Protein AF-A0A270B7N9-F1 (afdb_monomer)

Structure (mmCIF, N/CA/C/O backbone):
data_AF-A0A270B7N9-F1
#
_entry.id   AF-A0A270B7N9-F1
#
loop_
_atom_site.group_PDB
_atom_site.id
_atom_site.type_symbol
_atom_site.label_atom_id
_atom_site.label_alt_id
_atom_site.label_comp_id
_atom_site.label_asym_id
_atom_site.label_entity_id
_atom_site.label_seq_id
_atom_site.pdbx_PDB_ins_code
_atom_site.Cartn_x
_atom_site.Cartn_y
_atom_site.Cartn_z
_atom_site.occ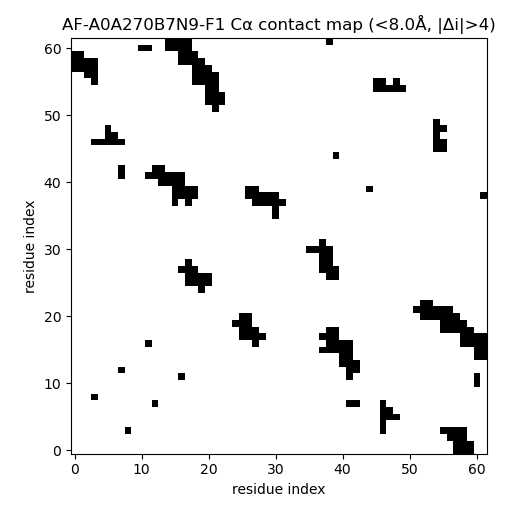upancy
_atom_site.B_iso_or_equiv
_atom_site.auth_seq_id
_atom_site.auth_comp_id
_atom_site.auth_asym_id
_atom_site.auth_atom_id
_atom_site.pdbx_PDB_model_num
ATOM 1 N N . MET A 1 1 ? 10.137 -3.756 7.127 1.00 87.19 1 MET A N 1
ATOM 2 C CA . MET A 1 1 ? 8.808 -3.764 6.478 1.00 87.19 1 MET A CA 1
ATOM 3 C C . MET A 1 1 ? 8.042 -5.027 6.872 1.00 87.19 1 MET A C 1
ATOM 5 O O . MET A 1 1 ? 8.632 -6.101 6.907 1.00 87.19 1 MET A O 1
ATOM 9 N N . THR A 1 2 ? 6.763 -4.875 7.200 1.00 96.81 2 THR A N 1
ATOM 10 C CA . THR A 1 2 ? 5.794 -5.902 7.618 1.00 96.81 2 THR A CA 1
ATOM 11 C C . THR A 1 2 ? 4.957 -6.335 6.409 1.00 96.81 2 THR A C 1
ATOM 13 O O . THR A 1 2 ? 4.624 -5.472 5.595 1.00 96.81 2 THR A O 1
ATOM 16 N N . PRO A 1 3 ? 4.619 -7.628 6.230 1.00 97.62 3 PRO A N 1
ATOM 17 C CA . PRO A 1 3 ? 3.765 -8.062 5.122 1.00 97.62 3 PRO A CA 1
ATOM 18 C C . PRO A 1 3 ? 2.353 -7.478 5.239 1.00 97.62 3 PRO A C 1
ATOM 20 O O . PRO A 1 3 ? 1.802 -7.386 6.334 1.00 97.62 3 PRO A O 1
ATOM 23 N N . ASN A 1 4 ? 1.761 -7.102 4.107 1.00 97.31 4 ASN A N 1
ATOM 24 C CA . ASN A 1 4 ? 0.390 -6.600 4.060 1.00 97.31 4 ASN A CA 1
ATOM 25 C C . ASN A 1 4 ? -0.620 -7.729 4.368 1.00 97.31 4 ASN A C 1
ATOM 27 O O . ASN A 1 4 ? -0.659 -8.715 3.628 1.00 97.31 4 ASN A O 1
ATOM 31 N N . PRO A 1 5 ? -1.476 -7.592 5.401 1.00 97.31 5 PRO A N 1
ATOM 32 C CA . PRO A 1 5 ? -2.468 -8.606 5.762 1.00 97.31 5 PRO A CA 1
ATOM 33 C C . PRO A 1 5 ? -3.738 -8.581 4.883 1.00 97.31 5 PRO A C 1
ATOM 35 O O . PRO A 1 5 ? -4.711 -9.273 5.184 1.00 97.31 5 PRO A O 1
ATOM 38 N N . GLY A 1 6 ? -3.774 -7.770 3.821 1.00 97.38 6 GLY A N 1
ATOM 39 C CA . GLY A 1 6 ? -4.915 -7.635 2.907 1.00 97.38 6 GLY A CA 1
ATOM 40 C C . GLY A 1 6 ? -5.990 -6.645 3.359 1.00 97.38 6 GLY A C 1
ATOM 41 O O . GLY A 1 6 ? -7.045 -6.550 2.732 1.00 97.38 6 GLY A O 1
ATOM 42 N N . HIS A 1 7 ? -5.735 -5.907 4.434 1.00 97.38 7 HIS A N 1
ATOM 43 C CA . HIS A 1 7 ? -6.581 -4.849 4.985 1.00 97.38 7 HIS A CA 1
ATOM 44 C C . HIS A 1 7 ? -5.698 -3.828 5.712 1.00 97.38 7 HIS A C 1
ATOM 46 O O . HIS A 1 7 ? -4.537 -4.122 5.990 1.00 97.38 7 HIS A O 1
ATOM 52 N N . LEU A 1 8 ? -6.236 -2.637 6.000 1.00 97.56 8 LEU A N 1
ATOM 53 C CA . LEU A 1 8 ? -5.525 -1.614 6.767 1.00 97.56 8 LEU A CA 1
ATOM 54 C C . LEU A 1 8 ? -5.167 -2.166 8.164 1.00 97.56 8 LEU A C 1
ATOM 56 O O . LEU A 1 8 ? -6.078 -2.497 8.926 1.00 97.56 8 LEU A O 1
ATOM 60 N N . PRO A 1 9 ? -3.873 -2.273 8.512 1.00 96.31 9 PRO A N 1
ATOM 61 C CA . PRO A 1 9 ? -3.444 -2.755 9.818 1.00 96.31 9 PRO A CA 1
ATOM 62 C C . PRO A 1 9 ? -3.759 -1.731 10.921 1.00 96.31 9 PRO A C 1
ATOM 64 O O . PRO A 1 9 ? -3.490 -0.542 10.723 1.00 96.31 9 PRO A O 1
ATOM 67 N N . PRO A 1 10 ? -4.231 -2.155 12.110 1.00 95.94 10 PRO A N 1
ATOM 68 C CA . PRO A 1 10 ? -4.529 -1.234 13.211 1.00 95.94 10 PRO A CA 1
ATOM 69 C C . PRO A 1 10 ? -3.329 -0.391 13.663 1.00 95.94 10 PRO A C 1
ATOM 71 O O . PRO A 1 10 ? -3.493 0.731 14.129 1.00 95.94 10 PRO A O 1
ATOM 74 N N . ASP A 1 11 ? -2.102 -0.904 13.524 1.00 94.62 11 ASP A N 1
ATOM 75 C CA . ASP A 1 11 ? -0.890 -0.169 13.891 1.00 94.62 11 ASP A CA 1
ATOM 76 C C . ASP A 1 11 ? -0.551 0.978 12.925 1.00 94.62 11 ASP A C 1
ATOM 78 O O . ASP A 1 11 ? 0.195 1.886 13.310 1.00 94.62 11 ASP A O 1
ATOM 82 N N . ALA A 1 12 ? -1.106 0.950 11.709 1.00 95.81 12 ALA A N 1
ATOM 83 C CA . ALA A 1 12 ? -0.903 1.939 10.655 1.00 95.81 12 ALA A CA 1
ATOM 84 C C . ALA A 1 12 ? -2.028 2.990 10.577 1.00 95.81 12 ALA A C 1
ATOM 86 O O . ALA A 1 12 ? -1.841 4.013 9.915 1.00 95.81 12 ALA A O 1
ATOM 87 N N . GLU A 1 13 ? -3.163 2.768 11.249 1.00 96.00 13 GLU A N 1
ATOM 88 C CA . GLU A 1 13 ? -4.308 3.686 11.252 1.00 96.00 13 GLU A CA 1
ATOM 89 C C . GLU A 1 13 ? -3.891 5.096 11.701 1.00 96.00 13 GLU A C 1
ATOM 91 O O . GLU A 1 13 ? -3.180 5.283 12.694 1.00 96.00 13 GLU A O 1
ATOM 96 N N . GLY A 1 14 ? -4.288 6.104 10.918 1.00 95.81 14 GLY A N 1
ATOM 97 C CA . GLY A 1 14 ? -3.950 7.509 11.178 1.00 95.81 14 GLY A CA 1
ATOM 98 C C . GLY A 1 14 ? -2.471 7.878 10.991 1.00 95.81 14 GLY A C 1
ATOM 99 O O . GLY A 1 14 ? -2.093 9.025 11.241 1.00 95.81 14 GLY A O 1
ATOM 100 N N . LYS A 1 15 ? -1.623 6.949 10.533 1.00 96.94 15 LYS A N 1
ATOM 101 C CA . LYS A 1 15 ? -0.184 7.168 10.330 1.00 96.94 15 LYS A CA 1
ATOM 102 C C . LYS 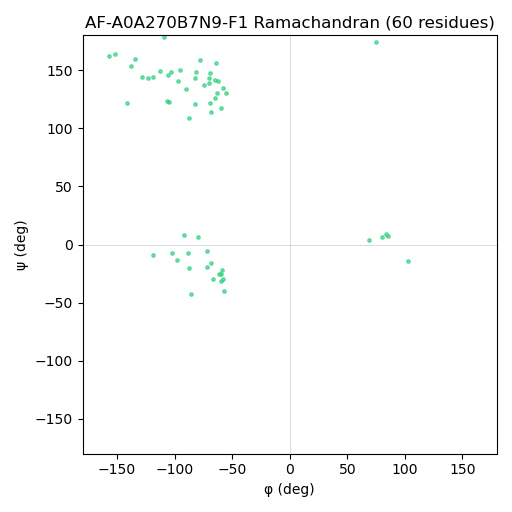A 1 15 ? 0.190 7.212 8.854 1.00 96.94 15 LYS A C 1
ATOM 104 O O . LYS A 1 15 ? -0.639 7.080 7.947 1.00 96.94 15 LYS A O 1
ATOM 109 N N . ARG A 1 16 ? 1.480 7.442 8.607 1.00 96.44 16 ARG A N 1
ATOM 110 C CA . ARG A 1 16 ? 2.067 7.383 7.270 1.00 96.44 16 ARG A CA 1
ATOM 111 C C . ARG A 1 16 ? 2.885 6.115 7.117 1.00 96.44 16 ARG A C 1
ATOM 113 O O . ARG A 1 16 ? 3.507 5.663 8.070 1.00 96.44 16 ARG A O 1
ATOM 120 N N . VAL A 1 17 ? 2.888 5.559 5.915 1.00 96.69 17 VAL A N 1
ATOM 121 C CA . VAL A 1 17 ? 3.577 4.309 5.604 1.00 96.69 17 VAL A CA 1
ATOM 122 C C . VAL A 1 17 ? 4.492 4.459 4.397 1.00 96.69 17 VAL A C 1
ATOM 124 O O . VAL A 1 17 ? 4.175 5.158 3.434 1.00 96.69 17 VAL A O 1
ATOM 127 N N . ILE A 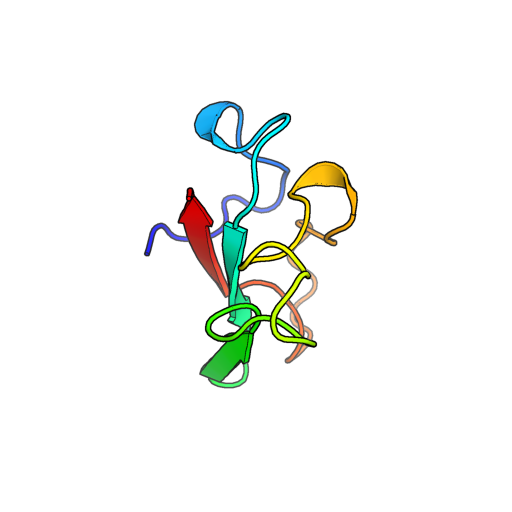1 18 ? 5.631 3.782 4.433 1.00 97.00 18 ILE A N 1
ATOM 128 C CA . ILE A 1 18 ? 6.402 3.430 3.239 1.00 97.00 18 ILE A CA 1
ATOM 129 C C . ILE A 1 18 ? 5.890 2.075 2.780 1.00 97.00 18 ILE A C 1
ATOM 131 O O . ILE A 1 18 ? 5.751 1.168 3.596 1.00 97.00 18 ILE A O 1
ATOM 135 N N . VAL A 1 19 ? 5.631 1.922 1.488 1.00 96.56 19 VAL A N 1
ATOM 136 C CA . VAL A 1 19 ? 5.115 0.666 0.933 1.00 96.56 19 VAL A CA 1
ATOM 137 C C . VAL A 1 19 ? 6.090 0.091 -0.076 1.00 96.56 19 VAL A C 1
ATOM 139 O O . VAL A 1 19 ? 6.742 0.829 -0.811 1.00 96.56 19 VAL A O 1
ATOM 142 N N . GLN A 1 20 ? 6.192 -1.229 -0.105 1.00 97.44 20 GLN A N 1
ATOM 143 C CA . GLN A 1 20 ? 6.789 -1.976 -1.198 1.00 97.44 20 GLN A CA 1
ATOM 144 C C . GLN A 1 20 ? 5.659 -2.655 -1.965 1.00 97.44 20 GLN A C 1
ATOM 146 O O . GLN A 1 20 ? 4.868 -3.390 -1.372 1.00 97.44 20 GLN A O 1
ATOM 151 N N . LEU A 1 21 ? 5.579 -2.395 -3.265 1.00 97.44 21 LEU A N 1
ATOM 152 C CA . LEU A 1 21 ? 4.606 -3.013 -4.158 1.00 97.44 21 LEU A CA 1
ATOM 153 C C . LEU A 1 21 ? 5.036 -4.440 -4.518 1.00 97.44 21 LEU A C 1
ATOM 155 O O . LEU A 1 21 ? 6.217 -4.778 -4.429 1.00 97.44 21 LEU A O 1
ATOM 159 N N . ALA A 1 22 ? 4.092 -5.272 -4.952 1.00 97.44 22 ALA A N 1
ATOM 160 C CA . ALA A 1 22 ? 4.350 -6.654 -5.354 1.00 97.44 22 ALA A CA 1
ATOM 161 C C . ALA A 1 22 ? 5.354 -6.766 -6.517 1.00 97.44 22 ALA A C 1
ATOM 163 O O . ALA A 1 22 ? 6.144 -7.706 -6.548 1.00 97.44 22 ALA A O 1
ATOM 164 N N . GLU A 1 23 ? 5.394 -5.786 -7.425 1.00 97.19 23 GLU A N 1
ATOM 165 C CA . GLU A 1 23 ? 6.421 -5.694 -8.478 1.00 97.19 23 GLU A CA 1
ATOM 166 C C . GLU A 1 23 ? 7.822 -5.295 -7.969 1.00 97.19 23 GLU A C 1
ATOM 168 O O . GLU A 1 23 ? 8.783 -5.293 -8.735 1.00 97.19 23 GLU A O 1
ATOM 173 N N . GLY A 1 24 ? 7.959 -4.957 -6.683 1.00 96.25 24 GLY A N 1
ATOM 174 C CA . GLY A 1 24 ? 9.226 -4.645 -6.017 1.00 96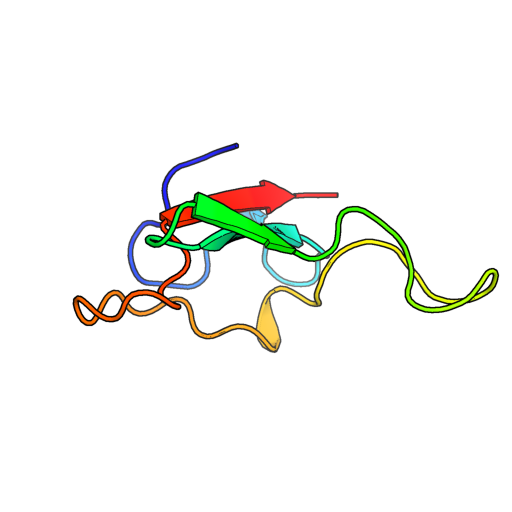.25 24 GLY A CA 1
ATOM 175 C C . GLY A 1 24 ? 9.499 -3.155 -5.789 1.00 96.25 24 GLY A C 1
ATOM 176 O O . GLY A 1 24 ? 10.366 -2.828 -4.976 1.00 96.25 24 GLY A O 1
ATOM 177 N N . SER A 1 25 ? 8.753 -2.256 -6.440 1.00 96.12 25 SER A N 1
ATOM 178 C CA . SER A 1 25 ? 8.866 -0.797 -6.286 1.00 96.12 25 SER A CA 1
ATOM 179 C C . SER A 1 25 ? 8.649 -0.353 -4.835 1.00 96.12 25 SER A C 1
ATOM 181 O O . SER A 1 25 ? 7.695 -0.788 -4.194 1.00 96.12 25 SER A O 1
ATOM 183 N N . ILE A 1 26 ? 9.493 0.548 -4.314 1.00 96.06 26 ILE A N 1
ATOM 184 C CA . ILE A 1 26 ? 9.314 1.138 -2.975 1.00 96.06 26 ILE A CA 1
ATOM 185 C C . ILE A 1 26 ? 8.812 2.576 -3.110 1.00 96.06 26 ILE A C 1
ATOM 187 O O . ILE A 1 26 ? 9.480 3.421 -3.705 1.00 96.06 26 ILE A O 1
ATOM 191 N N . CYS A 1 27 ? 7.667 2.879 -2.504 1.00 93.75 27 CYS A N 1
ATOM 192 C CA . CYS A 1 27 ? 7.016 4.183 -2.576 1.00 93.75 27 CYS A CA 1
ATOM 193 C C . CYS A 1 27 ? 7.013 4.900 -1.220 1.00 93.75 27 CYS A C 1
ATOM 195 O O . CYS A 1 27 ? 6.962 4.282 -0.157 1.00 93.75 27 CYS A O 1
ATOM 197 N N . GLY A 1 28 ? 7.061 6.235 -1.257 1.00 90.69 28 GLY A N 1
ATOM 198 C CA . GLY A 1 28 ? 7.000 7.076 -0.056 1.00 90.69 28 GLY A CA 1
ATOM 199 C C . GLY A 1 28 ? 8.323 7.208 0.708 1.00 90.69 28 GLY A C 1
ATOM 200 O O . GLY A 1 28 ? 8.340 7.822 1.772 1.00 90.69 28 GLY A O 1
ATOM 201 N N . ARG A 1 29 ? 9.441 6.676 0.183 1.00 91.00 29 ARG A N 1
ATOM 202 C CA . ARG A 1 29 ? 10.775 6.830 0.796 1.00 91.00 29 ARG A CA 1
ATOM 203 C C . ARG A 1 29 ? 11.297 8.257 0.781 1.00 91.00 29 ARG A C 1
ATOM 205 O O . ARG A 1 29 ? 12.055 8.592 1.684 1.00 91.00 29 ARG A O 1
ATOM 212 N N . GLU A 1 30 ? 10.918 9.064 -0.191 1.00 90.81 30 GLU A N 1
ATOM 213 C CA . GLU A 1 30 ? 11.314 10.465 -0.282 1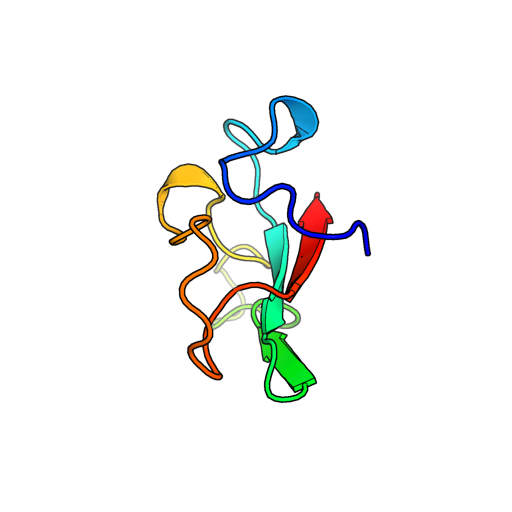.00 90.81 30 GLU A CA 1
ATOM 214 C C . GLU A 1 30 ? 10.051 11.325 -0.332 1.00 90.81 30 GLU A C 1
ATOM 216 O O . GLU A 1 30 ? 9.038 10.891 -0.894 1.00 90.81 30 GLU A O 1
ATOM 221 N N . PRO A 1 31 ? 10.054 12.506 0.304 1.00 88.44 31 PRO A N 1
ATOM 222 C CA . PRO A 1 31 ? 8.939 13.424 0.182 1.00 88.44 31 PRO A CA 1
ATOM 223 C C . PRO A 1 31 ? 8.895 14.003 -1.238 1.00 88.44 31 PRO A C 1
ATOM 225 O O . PRO A 1 31 ? 9.923 14.225 -1.870 1.00 88.44 31 PRO A O 1
ATOM 228 N N . VAL A 1 32 ? 7.691 14.285 -1.736 1.00 86.88 32 VAL A N 1
ATOM 229 C CA . VAL A 1 32 ? 7.492 14.858 -3.084 1.00 86.88 32 VAL A CA 1
ATOM 230 C C . VAL A 1 32 ? 7.990 16.305 -3.206 1.00 86.88 32 VAL A C 1
ATOM 232 O O . VAL A 1 32 ? 8.144 16.824 -4.307 1.00 86.88 32 VAL A O 1
ATOM 235 N N . SER A 1 33 ? 8.229 16.967 -2.075 1.00 89.69 33 SER A N 1
ATOM 236 C CA . SER A 1 33 ? 8.812 18.302 -1.971 1.00 89.69 33 SER A CA 1
ATOM 237 C C . SER A 1 33 ? 9.451 18.479 -0.584 1.00 89.69 33 SER A C 1
ATOM 239 O O . SER A 1 33 ? 9.101 17.742 0.337 1.00 89.69 33 SER A O 1
ATOM 241 N N . PRO A 1 34 ? 10.352 19.459 -0.380 1.00 89.25 34 PRO A N 1
ATOM 242 C CA . PRO A 1 34 ? 11.052 19.645 0.899 1.00 89.25 34 PRO A CA 1
ATOM 243 C C . PRO A 1 34 ? 10.138 19.879 2.111 1.00 89.25 34 PRO A C 1
ATOM 245 O O . PRO A 1 34 ? 10.550 19.668 3.246 1.00 89.25 34 PRO A O 1
ATOM 248 N N . THR A 1 35 ? 8.909 20.339 1.876 1.00 89.94 35 THR A N 1
ATOM 249 C CA . THR A 1 35 ? 7.916 20.636 2.915 1.00 89.94 35 THR A CA 1
ATOM 250 C C . THR A 1 35 ? 6.847 19.552 3.055 1.00 89.94 35 THR A C 1
ATOM 252 O O . THR A 1 35 ? 6.039 19.618 3.981 1.00 89.94 35 THR A O 1
ATOM 255 N N . ALA A 1 36 ? 6.814 18.560 2.160 1.00 88.88 36 ALA A N 1
ATOM 256 C CA . ALA A 1 36 ? 5.850 17.470 2.227 1.00 88.88 36 ALA A CA 1
ATOM 257 C C . ALA A 1 36 ? 6.306 16.384 3.218 1.00 88.88 36 ALA A C 1
ATOM 259 O O . ALA A 1 36 ? 7.495 16.066 3.290 1.00 88.88 36 ALA A O 1
ATOM 260 N N . PRO A 1 37 ? 5.379 15.757 3.960 1.00 90.19 37 PRO A N 1
ATOM 261 C CA . PRO A 1 37 ? 5.720 14.635 4.822 1.00 90.19 37 PRO A CA 1
ATOM 262 C C . PRO A 1 37 ? 6.083 13.386 4.002 1.00 90.19 37 PRO A C 1
ATOM 264 O O . PRO A 1 37 ? 5.464 13.085 2.978 1.00 90.19 37 PRO A O 1
ATOM 267 N N . ARG A 1 38 ? 7.062 12.623 4.498 1.00 93.06 38 ARG A N 1
ATOM 268 C CA . ARG A 1 38 ? 7.461 11.310 3.964 1.00 93.06 38 ARG A CA 1
ATOM 269 C C . ARG A 1 38 ? 6.329 10.281 4.103 1.00 93.06 38 ARG A C 1
ATOM 271 O O . ARG A 1 38 ? 5.474 10.414 4.975 1.00 93.06 38 ARG A O 1
ATOM 278 N N . GLY A 1 39 ? 6.336 9.238 3.276 1.00 93.62 39 GLY A N 1
ATOM 279 C CA . GLY A 1 39 ? 5.349 8.155 3.305 1.00 93.62 39 GLY A CA 1
ATOM 280 C C . GLY A 1 39 ? 4.002 8.558 2.716 1.00 93.62 39 GLY A C 1
ATOM 281 O O . GLY A 1 39 ? 3.783 9.715 2.362 1.00 93.62 39 GLY A O 1
ATOM 282 N N . TRP A 1 40 ? 3.095 7.601 2.592 1.00 93.06 40 TRP A N 1
ATOM 283 C CA . TRP A 1 40 ? 1.707 7.792 2.168 1.00 93.06 40 TRP A CA 1
ATOM 284 C C . TRP A 1 40 ? 0.791 7.736 3.381 1.00 93.06 40 TRP A C 1
ATOM 286 O O . TRP A 1 40 ? 1.088 7.011 4.321 1.00 93.06 40 TRP A O 1
ATOM 296 N N . ALA A 1 41 ? -0.319 8.473 3.379 1.00 95.44 41 ALA A N 1
ATOM 297 C CA . ALA A 1 41 ? -1.322 8.289 4.426 1.00 95.44 41 ALA A CA 1
ATOM 298 C C . ALA A 1 41 ? -1.910 6.875 4.307 1.00 95.44 41 ALA A C 1
ATOM 300 O O . ALA A 1 41 ? -2.373 6.509 3.223 1.00 95.44 41 ALA A O 1
ATOM 301 N N . A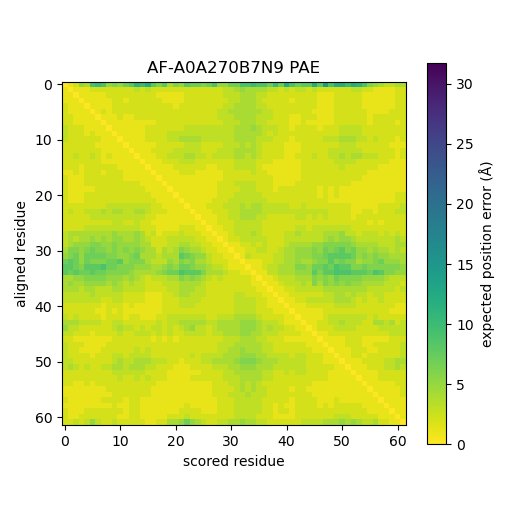LA A 1 42 ? -1.887 6.098 5.392 1.00 96.44 42 ALA A N 1
ATOM 302 C CA . ALA A 1 42 ? -2.313 4.698 5.375 1.00 96.44 42 ALA A CA 1
ATOM 303 C C . ALA A 1 42 ? -3.763 4.544 4.876 1.00 96.44 42 ALA A C 1
ATOM 305 O O . ALA A 1 42 ? -4.033 3.694 4.031 1.00 96.44 42 ALA A O 1
ATOM 306 N N . GLU A 1 43 ? -4.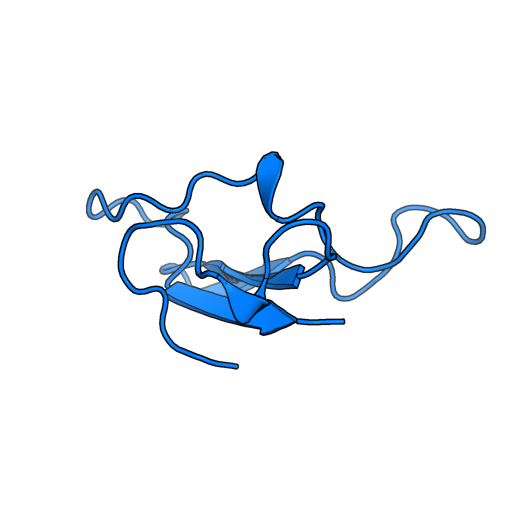650 5.455 5.287 1.00 95.88 43 GLU A N 1
ATOM 307 C CA . GLU A 1 43 ? -6.062 5.522 4.869 1.00 95.88 43 GLU A CA 1
ATOM 308 C C . GLU A 1 43 ? -6.270 5.733 3.361 1.00 95.88 43 GLU A C 1
ATOM 310 O O . GLU A 1 43 ? -7.314 5.393 2.813 1.00 95.88 43 GLU A O 1
ATOM 315 N N . SER A 1 44 ? -5.293 6.335 2.677 1.00 91.25 44 SER A N 1
ATOM 316 C CA . SER A 1 44 ? -5.400 6.657 1.246 1.00 91.25 44 SER A CA 1
ATOM 317 C C . SER A 1 44 ? -4.927 5.528 0.331 1.00 91.25 44 SER A C 1
ATOM 319 O O . SER A 1 44 ? -5.065 5.616 -0.889 1.00 91.25 44 SER A O 1
ATOM 321 N N . ALA A 1 45 ? -4.345 4.477 0.908 1.00 90.62 45 ALA A N 1
ATOM 322 C CA . ALA A 1 45 ? -3.753 3.375 0.174 1.00 90.62 45 ALA A CA 1
ATOM 323 C C . ALA A 1 45 ? -4.745 2.209 0.019 1.00 90.62 45 ALA A C 1
ATOM 325 O O . ALA A 1 45 ? -5.597 1.965 0.873 1.00 90.62 45 ALA A O 1
ATOM 326 N N . ARG A 1 46 ? -4.620 1.446 -1.072 1.00 94.31 46 ARG A N 1
ATOM 327 C CA . ARG A 1 46 ? -5.404 0.223 -1.275 1.00 94.31 46 ARG A CA 1
ATOM 328 C C . ARG A 1 46 ? -4.682 -0.965 -0.641 1.00 94.31 46 ARG A C 1
ATOM 330 O O . ARG A 1 46 ? -3.681 -1.429 -1.172 1.00 94.31 46 ARG A O 1
ATOM 337 N N . TRP A 1 47 ? -5.226 -1.474 0.462 1.00 97.12 47 TRP A N 1
ATOM 338 C CA . TRP A 1 47 ? -4.634 -2.590 1.212 1.00 97.12 47 TRP A CA 1
ATOM 339 C C . TRP A 1 47 ? -5.061 -3.978 0.727 1.00 97.12 47 TRP A C 1
ATOM 341 O O . TRP A 1 47 ? -4.375 -4.957 1.003 1.00 97.12 47 TRP A O 1
ATOM 351 N N . SER A 1 48 ? -6.177 -4.093 0.008 1.00 97.38 48 SER A N 1
ATOM 352 C CA . SER A 1 48 ? -6.660 -5.386 -0.484 1.00 97.38 48 SER A CA 1
ATOM 353 C C . SER A 1 48 ? -5.684 -6.021 -1.474 1.00 97.38 48 SER A C 1
ATOM 355 O O . SER A 1 48 ? -5.300 -5.378 -2.448 1.00 97.38 48 SER A O 1
ATOM 357 N N . LEU A 1 49 ? -5.349 -7.295 -1.255 1.00 96.94 49 LEU A N 1
ATOM 358 C CA . LEU A 1 49 ? -4.533 -8.095 -2.168 1.00 96.94 49 LEU A CA 1
ATOM 359 C C . LEU A 1 49 ? -5.413 -8.652 -3.290 1.00 96.94 49 LEU A C 1
ATOM 361 O O . LEU A 1 49 ? -6.386 -9.362 -3.037 1.00 96.94 49 LEU A O 1
ATOM 365 N N . THR A 1 50 ? -5.075 -8.319 -4.527 1.00 96.75 50 THR A N 1
ATOM 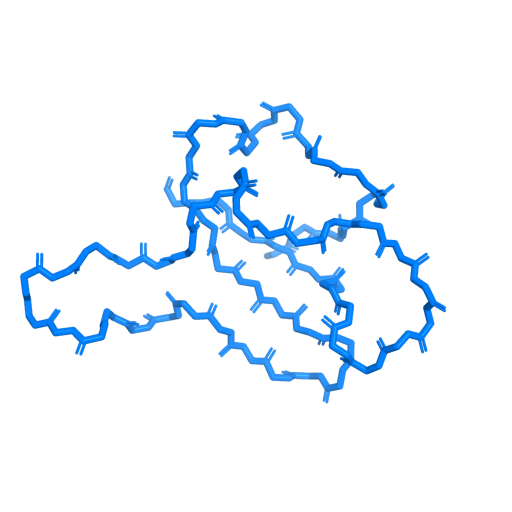366 C CA . THR A 1 50 ? -5.824 -8.672 -5.739 1.00 96.75 50 THR A CA 1
ATOM 367 C C . THR A 1 50 ? -5.027 -9.526 -6.722 1.00 96.75 50 THR A C 1
ATOM 369 O O . THR A 1 50 ? -5.594 -10.038 -7.685 1.00 96.75 50 THR A O 1
ATOM 372 N N . GLY A 1 51 ? -3.726 -9.695 -6.483 1.00 95.31 51 GLY A N 1
ATOM 373 C CA . GLY A 1 51 ? -2.780 -10.293 -7.421 1.00 95.31 51 GLY A CA 1
ATOM 374 C C . GLY A 1 51 ? -2.242 -9.296 -8.453 1.00 95.31 51 GLY A C 1
ATOM 375 O O . GLY A 1 51 ? -1.582 -9.713 -9.404 1.00 95.31 51 GLY A O 1
ATOM 376 N N . HIS A 1 52 ? -2.513 -7.995 -8.299 1.00 96.75 52 HIS A N 1
ATOM 377 C CA . HIS A 1 52 ? -1.970 -6.966 -9.182 1.00 96.75 52 HIS A CA 1
ATOM 378 C C . HIS A 1 52 ? -0.528 -6.594 -8.788 1.00 96.75 52 HIS A C 1
ATOM 380 O O . HIS A 1 52 ? -0.191 -6.581 -7.605 1.00 96.75 52 HIS A O 1
ATOM 386 N N . PRO A 1 53 ? 0.329 -6.212 -9.756 1.00 97.19 53 PRO A N 1
ATOM 387 C CA . PRO A 1 53 ? 1.717 -5.814 -9.482 1.00 97.19 53 PRO A CA 1
ATOM 388 C C . PRO A 1 53 ? 1.833 -4.607 -8.537 1.00 97.19 53 PRO A C 1
ATOM 390 O O . PRO A 1 53 ? 2.823 -4.472 -7.824 1.00 97.19 53 PRO A O 1
ATOM 393 N N . PHE A 1 54 ? 0.803 -3.759 -8.498 1.00 95.56 54 PHE A N 1
ATOM 394 C CA . PHE A 1 54 ? 0.736 -2.576 -7.639 1.00 95.56 54 PHE A CA 1
ATOM 395 C C . PHE A 1 54 ? 0.065 -2.833 -6.284 1.00 95.56 54 PHE A C 1
ATOM 397 O O . PHE A 1 54 ? -0.194 -1.883 -5.545 1.00 95.56 54 PHE A O 1
ATOM 404 N N . ASP A 1 55 ? -0.237 -4.089 -5.949 1.00 97.44 55 ASP A N 1
ATOM 405 C CA . ASP A 1 55 ? -0.658 -4.425 -4.594 1.00 97.44 55 ASP A CA 1
ATOM 406 C C . ASP A 1 55 ? 0.477 -4.114 -3.619 1.00 97.44 55 ASP A C 1
ATOM 408 O O . ASP A 1 55 ? 1.649 -4.374 -3.898 1.00 97.44 55 ASP A O 1
ATOM 412 N N . ILE A 1 56 ?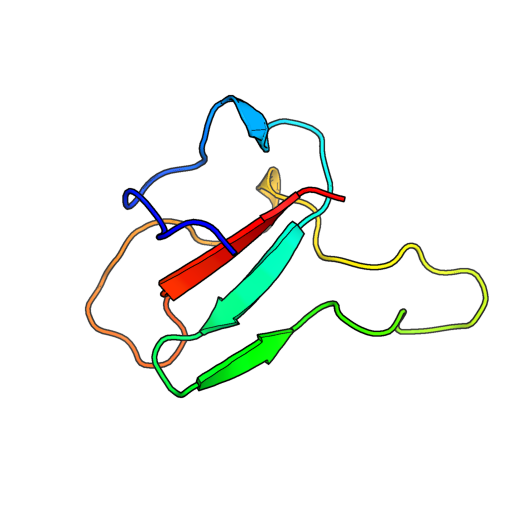 0.136 -3.583 -2.448 1.00 97.75 56 ILE A N 1
ATOM 413 C CA . ILE A 1 56 ? 1.104 -3.399 -1.367 1.00 97.75 56 ILE A CA 1
ATOM 414 C C . ILE A 1 56 ? 1.498 -4.791 -0.871 1.00 97.75 56 ILE A C 1
ATOM 416 O O . ILE A 1 56 ? 0.665 -5.499 -0.312 1.00 97.75 56 ILE A O 1
ATOM 420 N N . ALA A 1 57 ? 2.752 -5.188 -1.062 1.00 97.88 57 ALA A N 1
ATOM 421 C CA . ALA A 1 57 ? 3.281 -6.449 -0.552 1.00 97.88 57 ALA A CA 1
ATOM 422 C C . ALA A 1 57 ? 3.785 -6.293 0.886 1.00 97.88 57 ALA A C 1
ATOM 424 O O . ALA A 1 57 ? 3.501 -7.127 1.746 1.00 97.88 57 ALA A O 1
ATOM 425 N N . PHE A 1 58 ? 4.486 -5.189 1.160 1.00 98.00 58 PHE A N 1
ATOM 426 C CA . PHE A 1 58 ? 5.000 -4.867 2.487 1.00 98.00 58 PHE A CA 1
ATOM 427 C C . PHE A 1 58 ? 4.797 -3.391 2.813 1.00 98.00 58 PHE A C 1
ATOM 429 O O . PHE A 1 58 ? 4.777 -2.542 1.924 1.00 98.00 58 PHE A O 1
ATOM 436 N N . TYR A 1 59 ? 4.697 -3.073 4.097 1.00 97.50 59 TYR A N 1
ATOM 437 C CA . TYR A 1 59 ? 4.577 -1.708 4.592 1.00 97.50 59 TYR A CA 1
ATOM 438 C C . TYR A 1 59 ? 5.512 -1.456 5.777 1.00 97.50 59 TYR A C 1
ATOM 440 O O . TYR A 1 59 ? 5.990 -2.375 6.436 1.00 97.50 59 TYR A O 1
ATOM 448 N N . GLU A 1 60 ? 5.810 -0.197 6.048 1.00 97.44 60 GLU A N 1
ATOM 449 C CA . GLU A 1 60 ? 6.560 0.247 7.219 1.00 97.44 60 GLU A CA 1
ATOM 450 C C . GLU A 1 60 ? 5.950 1.549 7.716 1.00 97.44 60 GLU A C 1
ATOM 452 O O . GLU A 1 60 ? 5.846 2.509 6.955 1.00 97.44 60 GLU A O 1
ATOM 457 N N . VAL A 1 61 ? 5.512 1.558 8.972 1.00 96.69 61 VAL A N 1
ATOM 458 C CA . VAL A 1 61 ? 4.921 2.730 9.623 1.00 96.69 61 VAL A CA 1
ATOM 459 C C . VAL A 1 61 ? 6.013 3.741 9.975 1.00 96.69 61 VAL A C 1
ATOM 461 O O . VAL A 1 61 ? 7.078 3.355 10.458 1.00 96.69 61 VAL A O 1
ATOM 464 N N . LEU A 1 62 ? 5.728 5.020 9.726 1.00 93.25 62 LEU A N 1
ATOM 465 C CA . LEU A 1 62 ? 6.562 6.176 10.068 1.00 93.25 62 LEU A CA 1
ATOM 466 C C . LEU A 1 62 ? 6.134 6.840 11.376 1.00 93.25 62 LEU A C 1
ATOM 468 O O . LEU A 1 62 ? 4.914 6.854 11.665 1.00 93.25 62 LEU A O 1
#

Nearest PDB structures (foldseek):
  4xvl-assembly1_A  TM=2.624E-01  e=3.082E+00  Homo sapiens
  4xvi-assembly1_A  TM=2.659E-01  e=4.343E+00  Homo sapiens
  4xvk-assembly1_A  TM=2.627E-01  e=6.555E+00  Homo sapiens

Secondary structure (DSSP, 8-state):
-EEP-SS--TTTTTSEEEEEETTS-EESSS-SSTTSPSSEEGGGS-----S-TTSEEEEEE-

pLDDT: mean 94.95, std 3.05, range [86.88, 98.0]

Radius of gyration: 11.02 Å; Cα contacts (8 Å, |Δi|>4): 122; chains: 1; bounding box: 18×31×23 Å

Sequence (62 aa):
MTPNPGHLPPDAEGKRVIVQLAEGSICGREPVSPTAPRGWAAESARWSLTGHPFDIAFYEVL

Foldseek 3Di:
DAFQPQDQDPVLQQFFKWFQFQLGDIPQCDAPDPPGHGGHRSVVDRRHDDPDRRHGGDMDTD

Mean predicted aligned error: 2.48 Å

Solvent-accessible surface area (backbone atoms only — not comparable to full-atom values): 3616 Å² total; per-residue (Å²): 116,46,74,52,83,42,47,84,52,81,91,35,63,95,33,28,26,30,35,28,26,59,72,63,56,74,44,34,84,63,44,95,43,99,86,45,70,56,29,40,55,43,85,79,53,73,39,57,74,78,88,48,55,80,22,47,42,25,35,36,75,106